Protein AF-A0AAW5PIH3-F1 (afdb_monomer_lite)

Secondary structure (DSSP, 8-state):
--------------------------S--HHHHHH-PPTT-SEEEEEHHHHHH-GGGGTT-EEEEEEEEEE-SSSEEEEES-HHHHH-TT----EEEE-TT-EESS----PPSEEEEEEEEEEEEEEEETTTEEEEEEEEEEEEEEEPPPP-

Radius of gyration: 24.39 Å; chains: 1; bounding box: 50×86×54 Å

Organism: NCBI:txid216778

Foldseek 3Di:
DDDDDDDDDPPPPPPPPPPPPPDPDPDDPPQCVPAVDDPAAPEHADELVNCQVCVVVQAQGWYKYKFKWFDDQDQKIKGFHDQVVVVPQVDLGIEIERNPQEAEDPPPPDDDGAIWTWIKTAGWHADQDVVRYRTYGDPIYIYPIDGDDDDD

Sequence (152 aa):
MKRTFSLAILSAVGLTCFISTSAAERQGGRCQAMSGAYKGVQYCQVPIHALLANPESYDGKAVATFGYLLHEGGRRDVIGPAADGLRRFDFIACVDVDRRGATYEDSAAGLSAGVYFVMIQGKYKEGAVNGACVGSFSDVYISRISKVLEND

Structure (mmCIF, N/CA/C/O backbone):
data_AF-A0AAW5PIH3-F1
#
_entry.id   AF-A0AAW5PIH3-F1
#
loop_
_atom_site.group_PDB
_atom_site.id
_atom_site.type_symbol
_atom_site.label_atom_id
_atom_site.label_alt_id
_atom_site.label_comp_id
_atom_site.label_asym_id
_atom_site.label_entity_id
_atom_site.label_seq_id
_atom_site.pdbx_PDB_ins_code
_atom_site.Cartn_x
_atom_site.Cartn_y
_atom_site.Cartn_z
_atom_site.occupancy
_atom_site.B_iso_or_equiv
_atom_site.auth_seq_id
_atom_site.auth_comp_id
_atom_site.auth_asym_id
_atom_site.auth_atom_id
_atom_site.pdbx_PDB_model_num
ATOM 1 N N . MET A 1 1 ? 25.674 71.721 -37.165 1.00 37.38 1 MET A N 1
ATOM 2 C CA . MET A 1 1 ? 24.542 70.884 -37.627 1.00 37.38 1 MET A CA 1
ATOM 3 C C . MET A 1 1 ? 24.631 69.522 -36.955 1.00 37.38 1 MET A C 1
ATOM 5 O O . MET A 1 1 ? 25.684 68.926 -37.065 1.00 37.38 1 MET A O 1
ATOM 9 N N . LYS A 1 2 ? 23.527 69.109 -36.302 1.00 36.59 2 LYS A N 1
ATOM 10 C CA . LYS A 1 2 ? 22.957 67.746 -36.133 1.00 36.59 2 LYS A CA 1
ATOM 11 C C . LYS A 1 2 ? 23.895 66.590 -35.715 1.00 36.59 2 LYS A C 1
ATOM 13 O O . LYS A 1 2 ? 24.910 66.375 -36.342 1.00 36.59 2 LYS A O 1
ATOM 18 N N . ARG A 1 3 ? 23.553 65.685 -34.797 1.00 38.19 3 ARG A N 1
ATOM 19 C CA . ARG A 1 3 ? 22.404 65.476 -33.898 1.00 38.19 3 ARG A CA 1
ATOM 20 C C . ARG A 1 3 ? 22.871 64.409 -32.895 1.00 38.19 3 ARG A C 1
ATOM 22 O O . ARG A 1 3 ? 23.365 63.364 -33.303 1.00 38.19 3 ARG A O 1
ATOM 29 N N . THR A 1 4 ? 22.708 64.694 -31.613 1.00 45.22 4 THR A N 1
ATOM 30 C CA . THR A 1 4 ? 22.898 63.784 -30.482 1.00 45.22 4 THR A CA 1
ATOM 31 C C . THR A 1 4 ? 21.865 62.658 -30.564 1.00 45.22 4 THR A C 1
ATOM 33 O O . THR A 1 4 ? 20.669 62.941 -30.637 1.00 45.22 4 THR A O 1
ATOM 36 N N . PHE A 1 5 ? 22.298 61.397 -30.565 1.00 41.75 5 PHE A N 1
ATOM 37 C CA . PHE A 1 5 ? 21.397 60.260 -30.375 1.00 41.75 5 PHE A CA 1
ATOM 38 C C . PHE A 1 5 ? 21.335 59.932 -28.884 1.00 41.75 5 PHE A C 1
ATOM 40 O O . PHE A 1 5 ? 22.203 59.255 -28.341 1.00 41.75 5 PHE A O 1
ATOM 47 N N . SER A 1 6 ? 20.306 60.459 -28.225 1.00 39.22 6 SER A N 1
ATOM 48 C CA . SER A 1 6 ? 19.892 60.025 -26.894 1.00 39.22 6 SER A CA 1
ATOM 49 C C . SER A 1 6 ? 19.205 58.667 -27.016 1.00 39.22 6 SER A C 1
ATOM 51 O O . SER A 1 6 ? 18.136 58.565 -27.618 1.00 39.22 6 SER A O 1
ATOM 53 N N . LEU A 1 7 ? 19.811 57.626 -26.447 1.00 42.03 7 LEU A N 1
ATOM 54 C CA . LEU A 1 7 ? 19.140 56.352 -26.215 1.00 42.03 7 LEU A CA 1
ATOM 55 C C . LEU A 1 7 ? 18.239 56.529 -24.984 1.00 42.03 7 LEU A C 1
ATOM 57 O O . LEU A 1 7 ? 18.718 56.615 -23.855 1.00 42.03 7 LEU A O 1
ATOM 61 N N . ALA A 1 8 ? 16.933 56.654 -25.210 1.00 43.03 8 ALA A N 1
ATOM 62 C CA . ALA A 1 8 ? 15.942 56.640 -24.146 1.00 43.03 8 ALA A CA 1
ATOM 63 C C . ALA A 1 8 ? 15.838 55.211 -23.592 1.00 43.03 8 ALA A C 1
ATOM 65 O O . ALA A 1 8 ? 15.311 54.315 -24.249 1.00 43.03 8 ALA A O 1
ATOM 66 N N . ILE A 1 9 ? 16.367 54.995 -22.388 1.00 48.78 9 ILE A N 1
ATOM 67 C CA . ILE A 1 9 ? 16.130 53.779 -21.613 1.00 48.78 9 ILE A CA 1
ATOM 68 C C . ILE A 1 9 ? 14.697 53.882 -21.084 1.00 48.78 9 ILE A C 1
ATOM 70 O O . ILE A 1 9 ? 14.427 54.668 -20.177 1.00 48.78 9 ILE A O 1
ATOM 74 N N . LEU A 1 10 ? 13.766 53.122 -21.669 1.00 39.91 10 LEU A N 1
ATOM 75 C CA . LEU A 1 10 ? 12.468 52.883 -21.045 1.00 39.91 10 LEU A CA 1
ATOM 76 C C . LEU A 1 10 ? 12.704 52.049 -19.783 1.00 39.91 10 LEU A C 1
ATOM 78 O O . LEU A 1 10 ? 13.006 50.858 -19.844 1.00 39.91 10 LEU A O 1
ATOM 82 N N . SER A 1 11 ? 12.559 52.693 -18.633 1.00 44.44 11 SER A N 1
ATOM 83 C CA . SER A 1 11 ? 12.403 52.061 -17.333 1.00 44.44 11 SER A CA 1
ATOM 84 C C . SER A 1 11 ? 11.089 51.277 -17.311 1.00 44.44 11 SER A C 1
ATOM 86 O O . SER A 1 11 ? 10.025 51.805 -16.992 1.00 44.44 11 SER A O 1
ATOM 88 N N . ALA A 1 12 ? 11.158 49.989 -17.646 1.00 46.22 12 ALA A N 1
ATOM 89 C CA . ALA A 1 12 ? 10.123 49.048 -17.253 1.00 46.22 12 ALA A CA 1
ATOM 90 C C . ALA A 1 12 ? 10.198 48.906 -15.729 1.00 46.22 12 ALA A C 1
ATOM 92 O O . ALA A 1 12 ? 11.142 48.332 -15.184 1.00 46.22 12 ALA A O 1
ATOM 93 N N . VAL A 1 13 ? 9.215 49.492 -15.047 1.00 48.53 13 VAL A N 1
ATOM 94 C CA . VAL A 1 13 ? 8.929 49.259 -13.635 1.00 48.53 13 VAL A CA 1
ATOM 95 C C . VAL A 1 13 ? 8.634 47.770 -13.497 1.00 48.53 13 VAL A C 1
ATOM 97 O O . VAL A 1 13 ? 7.525 47.307 -13.754 1.00 48.53 13 VAL A O 1
ATOM 100 N N . GLY A 1 14 ? 9.670 47.004 -13.163 1.00 37.88 14 GLY A N 1
ATOM 101 C CA . GLY A 1 14 ? 9.538 45.633 -12.714 1.00 37.88 14 GLY A CA 1
ATOM 102 C C . GLY A 1 14 ? 8.776 45.669 -11.404 1.00 37.88 14 GLY A C 1
ATOM 103 O O . GLY A 1 14 ? 9.365 45.877 -10.347 1.00 37.88 14 GLY A O 1
ATOM 104 N N . LEU A 1 15 ? 7.457 45.518 -11.499 1.00 38.41 15 LEU A N 1
ATOM 105 C CA . LEU A 1 15 ? 6.592 45.171 -10.389 1.00 38.41 15 LEU A CA 1
ATOM 106 C C . LEU A 1 15 ? 7.073 43.799 -9.904 1.00 38.41 15 LEU A C 1
ATOM 108 O O . LEU A 1 15 ? 6.630 42.751 -10.372 1.00 38.41 15 LEU A O 1
ATOM 112 N N . THR A 1 16 ? 8.063 43.797 -9.020 1.00 43.91 16 THR A N 1
ATOM 113 C CA . THR A 1 16 ? 8.381 42.638 -8.209 1.00 43.91 16 THR A CA 1
ATOM 114 C C . THR A 1 16 ? 7.155 42.407 -7.343 1.00 43.91 16 THR A C 1
ATOM 116 O O . THR A 1 16 ? 6.979 43.011 -6.287 1.00 43.91 16 THR A O 1
ATOM 119 N N . CYS A 1 17 ? 6.265 41.529 -7.807 1.00 34.25 17 CYS A N 1
ATOM 120 C CA . CYS A 1 17 ? 5.408 40.776 -6.910 1.00 34.25 17 CYS A CA 1
ATOM 121 C C . CYS A 1 17 ? 6.344 39.977 -6.000 1.00 34.25 17 CYS A C 1
ATOM 123 O O . CYS A 1 17 ? 6.652 38.813 -6.250 1.00 34.25 17 CYS A O 1
ATOM 125 N N . PHE A 1 18 ? 6.826 40.630 -4.945 1.00 37.47 18 PH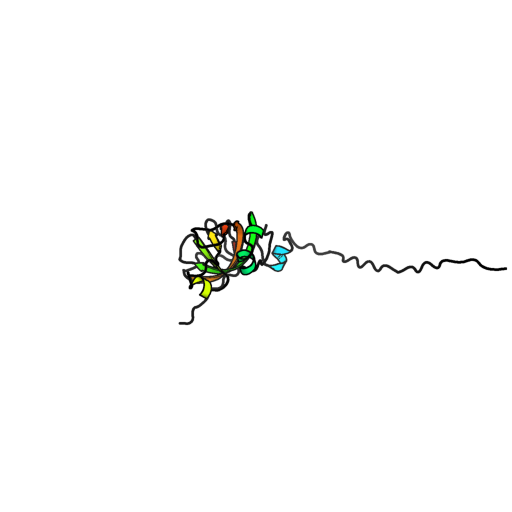E A N 1
ATOM 126 C CA . PHE A 1 18 ? 7.201 39.961 -3.722 1.00 37.47 18 PHE A CA 1
ATOM 127 C C . PHE A 1 18 ? 5.924 39.288 -3.233 1.00 37.47 18 PHE A C 1
ATOM 129 O O . PHE A 1 18 ? 5.094 39.892 -2.556 1.00 37.47 18 PHE A O 1
ATOM 136 N N . ILE A 1 19 ? 5.731 38.036 -3.645 1.00 43.12 19 ILE A N 1
ATOM 137 C CA . ILE A 1 19 ? 4.857 37.131 -2.919 1.00 43.12 19 ILE A CA 1
ATOM 138 C C . ILE A 1 19 ? 5.575 36.931 -1.592 1.00 43.12 19 ILE A C 1
ATOM 140 O O . ILE A 1 19 ? 6.462 36.091 -1.458 1.00 43.12 19 ILE A O 1
ATOM 144 N N . SER A 1 20 ? 5.248 37.796 -0.637 1.00 35.25 20 SER A N 1
ATOM 145 C CA . SER A 1 20 ? 5.570 37.615 0.763 1.00 35.25 20 SER A CA 1
ATOM 146 C C . SER A 1 20 ? 4.997 36.265 1.169 1.00 35.25 20 SER A C 1
ATOM 148 O O . SER A 1 20 ? 3.799 36.132 1.406 1.00 35.25 20 SER A O 1
ATOM 150 N N . THR A 1 21 ? 5.843 35.240 1.226 1.00 41.03 21 THR A N 1
ATOM 151 C CA . THR A 1 21 ? 5.521 33.964 1.863 1.00 41.03 21 THR A CA 1
ATOM 152 C C . THR A 1 21 ? 5.525 34.174 3.372 1.00 41.03 21 THR A C 1
ATOM 154 O O . THR A 1 21 ? 6.383 33.672 4.094 1.00 41.03 21 THR A O 1
ATOM 157 N N . SER A 1 22 ? 4.579 34.969 3.863 1.00 46.47 22 SER A N 1
ATOM 158 C CA . SER A 1 22 ? 4.196 34.983 5.265 1.00 46.47 22 SER A CA 1
ATOM 159 C C . SER A 1 22 ? 3.124 33.917 5.457 1.00 46.47 22 SER A C 1
ATOM 161 O O . SER A 1 22 ? 1.935 34.209 5.528 1.00 46.47 22 SER A O 1
ATOM 163 N N . ALA A 1 23 ? 3.563 32.667 5.513 1.00 38.94 23 ALA A N 1
ATOM 164 C CA . ALA A 1 23 ? 2.794 31.594 6.112 1.00 38.94 23 ALA A CA 1
ATOM 165 C C . ALA A 1 23 ? 3.778 30.753 6.916 1.00 38.94 23 ALA A C 1
ATOM 167 O O . ALA A 1 23 ? 4.463 29.870 6.405 1.00 38.94 23 ALA A O 1
ATOM 168 N N . ALA A 1 24 ? 3.883 31.092 8.196 1.00 41.94 24 ALA A N 1
ATOM 169 C CA . ALA A 1 24 ? 4.370 30.178 9.208 1.00 41.94 24 ALA A CA 1
ATOM 170 C C . ALA A 1 24 ? 3.376 29.005 9.298 1.00 41.94 24 ALA A C 1
ATOM 172 O O . ALA A 1 24 ? 2.528 28.965 10.185 1.00 41.94 24 ALA A O 1
ATOM 173 N N . GLU A 1 25 ? 3.438 28.074 8.346 1.00 38.41 25 GLU A N 1
ATOM 174 C CA . GLU A 1 25 ? 2.699 26.817 8.402 1.00 38.41 25 GLU A CA 1
ATOM 175 C C . GLU A 1 25 ? 3.595 25.719 8.973 1.00 38.41 25 GLU A C 1
ATOM 177 O O . GLU A 1 25 ? 4.739 25.491 8.580 1.00 38.41 25 GLU A O 1
ATOM 182 N N . ARG A 1 26 ? 3.055 25.085 10.005 1.00 37.75 26 ARG A N 1
ATOM 183 C CA . ARG A 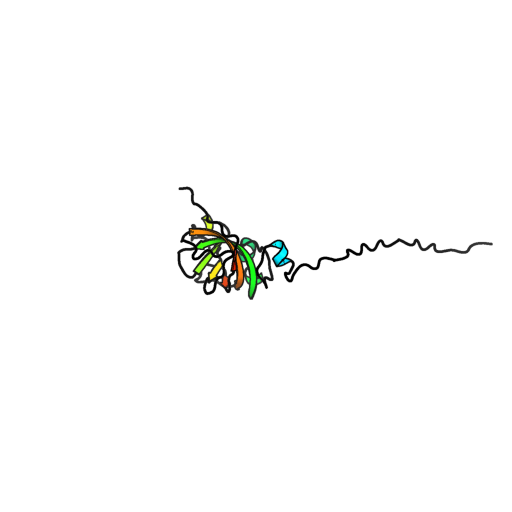1 26 ? 3.683 24.092 10.867 1.00 37.75 26 ARG A CA 1
ATOM 184 C C . ARG A 1 26 ? 4.280 22.935 10.057 1.00 37.75 26 ARG A C 1
ATOM 186 O O . ARG A 1 26 ? 3.544 22.245 9.373 1.00 37.75 26 ARG A O 1
ATOM 193 N N . GLN A 1 27 ? 5.586 22.695 10.219 1.00 42.59 27 GLN A N 1
ATOM 194 C CA . GLN A 1 27 ? 6.329 21.430 10.031 1.00 42.59 27 GLN A CA 1
ATOM 195 C C . GLN A 1 27 ? 5.619 20.278 9.274 1.00 42.59 27 GLN A C 1
ATOM 197 O O . GLN A 1 27 ? 5.454 19.180 9.814 1.00 42.59 27 GLN A O 1
ATOM 202 N N . GLY A 1 28 ? 5.260 20.493 8.012 1.00 48.47 28 GLY A N 1
ATOM 203 C CA . GLY A 1 28 ? 4.719 19.456 7.145 1.00 48.47 28 GLY A CA 1
ATOM 204 C C . GLY A 1 28 ? 4.927 19.838 5.692 1.00 48.47 28 GLY A C 1
ATOM 205 O O . GLY A 1 28 ? 4.445 20.874 5.253 1.00 48.47 28 GLY A O 1
ATOM 206 N N . GLY A 1 29 ? 5.704 19.047 4.948 1.00 60.50 29 GLY A N 1
ATOM 207 C CA . GLY A 1 29 ? 5.987 19.339 3.542 1.00 60.50 29 GLY A CA 1
ATOM 208 C C . GLY A 1 29 ? 4.712 19.403 2.689 1.00 60.50 29 GLY A C 1
ATOM 209 O O . GLY A 1 29 ? 3.652 18.931 3.091 1.00 60.50 29 GLY A O 1
ATOM 210 N N . ARG A 1 30 ? 4.826 19.919 1.459 1.00 57.84 30 ARG A N 1
ATOM 211 C CA . ARG A 1 30 ? 3.731 20.044 0.466 1.00 57.84 30 ARG A CA 1
ATOM 212 C C . ARG A 1 30 ? 2.899 18.757 0.292 1.00 57.84 30 ARG A C 1
ATOM 214 O O . ARG A 1 30 ? 1.701 18.801 0.050 1.00 57.84 30 ARG A O 1
ATOM 221 N N . CYS A 1 31 ? 3.540 17.613 0.496 1.00 59.66 31 CYS A N 1
ATOM 222 C CA . CYS A 1 31 ? 2.951 16.282 0.550 1.00 59.66 31 CYS A CA 1
ATOM 223 C C . CYS A 1 31 ? 1.899 16.094 1.664 1.00 59.66 31 CYS A C 1
ATOM 225 O O . CYS A 1 31 ? 0.794 15.606 1.412 1.00 59.66 31 CYS A O 1
ATOM 227 N N . GLN A 1 32 ? 2.218 16.536 2.881 1.00 61.38 32 GLN A N 1
ATOM 228 C CA . GLN A 1 32 ? 1.323 16.503 4.037 1.00 61.38 32 GLN A CA 1
ATOM 229 C C . GLN A 1 32 ? 0.130 17.447 3.830 1.00 61.38 32 GLN A C 1
ATOM 231 O O . GLN A 1 32 ? -1.000 17.068 4.125 1.00 61.38 32 GLN A O 1
ATOM 236 N N . ALA A 1 33 ? 0.370 18.619 3.230 1.00 59.50 33 ALA A N 1
ATOM 237 C CA . ALA A 1 33 ? -0.673 19.597 2.921 1.00 59.50 33 ALA A CA 1
ATOM 238 C C . ALA A 1 33 ? -1.700 19.097 1.884 1.00 59.50 33 ALA A C 1
ATOM 240 O O . ALA A 1 33 ? -2.889 19.351 2.038 1.00 59.50 33 ALA A O 1
ATOM 241 N N . MET A 1 34 ? -1.277 18.364 0.844 1.00 57.94 34 MET A N 1
ATOM 242 C CA . MET A 1 34 ? -2.193 17.904 -0.217 1.00 57.94 34 MET A CA 1
ATOM 243 C C . MET A 1 34 ? -2.958 16.619 0.118 1.00 57.94 34 MET A C 1
ATOM 245 O O . MET A 1 34 ? -4.024 16.378 -0.442 1.00 57.94 34 MET A O 1
ATOM 249 N N . SER A 1 35 ? -2.402 15.755 0.970 1.00 57.56 35 SER A N 1
ATOM 250 C CA . SER A 1 35 ? -2.894 14.376 1.098 1.00 57.56 35 SER A CA 1
ATOM 251 C C . SER A 1 35 ? -3.196 13.926 2.521 1.00 57.56 35 SER A C 1
ATOM 253 O O . SER A 1 35 ? -3.778 12.861 2.700 1.00 57.56 35 SER A O 1
ATOM 255 N N . GLY A 1 36 ? -2.831 14.714 3.537 1.00 57.59 36 GLY A N 1
ATOM 256 C CA . GLY A 1 36 ? -2.818 14.227 4.916 1.00 57.59 36 GLY A CA 1
ATOM 257 C C . GLY A 1 36 ? -1.721 13.183 5.153 1.00 57.59 36 GLY A C 1
ATOM 258 O O . GLY A 1 36 ? -1.834 12.376 6.073 1.00 57.59 36 GLY A O 1
ATOM 259 N N . ALA A 1 37 ? -0.679 13.162 4.310 1.00 59.72 37 ALA A N 1
ATOM 260 C CA . ALA A 1 37 ? 0.403 12.200 4.431 1.00 59.72 37 ALA A CA 1
ATOM 261 C C . ALA A 1 37 ? 1.139 12.313 5.776 1.00 59.72 37 ALA A C 1
ATOM 263 O O . ALA A 1 37 ? 1.464 13.413 6.230 1.00 59.72 37 ALA A O 1
ATOM 264 N N . TYR A 1 38 ? 1.426 11.165 6.392 1.00 60.75 38 TYR A N 1
ATOM 265 C CA . TYR A 1 38 ? 2.233 11.054 7.600 1.00 60.75 38 TYR A CA 1
ATOM 266 C C . TYR A 1 38 ? 3.687 11.466 7.311 1.00 60.75 38 TYR A C 1
ATOM 268 O O . TYR A 1 38 ? 4.152 11.458 6.167 1.00 60.75 38 TYR A O 1
ATOM 276 N N . LYS A 1 39 ? 4.414 11.889 8.352 1.00 59.84 39 LYS A N 1
ATOM 277 C CA . LYS A 1 39 ? 5.752 12.486 8.212 1.00 59.84 39 LYS A CA 1
ATOM 278 C C . LYS A 1 39 ? 6.698 11.563 7.428 1.00 59.84 39 LYS A C 1
ATOM 280 O O . LYS A 1 39 ? 6.875 10.408 7.792 1.00 59.84 39 LYS A O 1
ATOM 285 N N . GLY A 1 40 ? 7.358 12.109 6.401 1.00 66.38 40 GLY A N 1
ATOM 286 C CA . GLY A 1 40 ? 8.436 11.432 5.664 1.00 66.38 40 GLY A CA 1
ATOM 287 C C . GLY A 1 40 ? 8.068 10.839 4.298 1.00 66.38 40 GLY A C 1
ATOM 288 O O . GLY A 1 40 ? 8.949 10.282 3.648 1.00 66.38 40 GLY A O 1
ATOM 289 N N . VAL A 1 41 ? 6.820 10.975 3.828 1.00 72.44 41 VAL A N 1
ATOM 290 C CA . VAL A 1 41 ? 6.426 10.543 2.471 1.00 72.44 41 VAL A CA 1
ATOM 291 C C . VAL A 1 41 ? 7.115 11.387 1.393 1.00 72.44 41 VAL A C 1
ATOM 293 O O . VAL A 1 41 ? 7.094 12.618 1.439 1.00 72.44 41 VAL A O 1
ATOM 296 N N . GLN A 1 42 ? 7.704 10.707 0.405 1.00 74.56 42 GLN A N 1
ATOM 297 C CA . GLN A 1 42 ? 8.417 11.309 -0.726 1.00 74.56 42 GLN A CA 1
ATOM 298 C C . GLN A 1 42 ? 7.511 11.484 -1.952 1.00 74.56 42 GLN A C 1
ATOM 300 O O . GLN A 1 42 ? 7.634 12.480 -2.662 1.00 74.56 42 GLN A O 1
ATOM 305 N N . TYR A 1 43 ? 6.591 10.540 -2.186 1.00 74.94 43 TYR A N 1
ATOM 306 C CA . TYR A 1 43 ? 5.633 10.584 -3.294 1.00 74.94 43 TYR A CA 1
ATOM 307 C C . TYR A 1 43 ? 4.209 10.497 -2.762 1.00 74.94 43 TYR A C 1
ATOM 309 O O . TYR A 1 43 ? 3.813 9.482 -2.190 1.00 74.94 43 TYR A O 1
ATOM 317 N N . CYS A 1 44 ? 3.438 11.562 -2.962 1.00 77.50 44 CYS A N 1
ATOM 318 C CA . CYS A 1 44 ? 2.081 11.661 -2.444 1.00 77.50 44 CYS A CA 1
ATOM 319 C C . CYS A 1 44 ? 1.032 11.357 -3.502 1.00 77.50 44 CYS A C 1
ATOM 321 O O . CYS A 1 44 ? 1.142 11.833 -4.628 1.00 77.50 44 CYS A O 1
ATOM 323 N N . GLN A 1 45 ? -0.001 10.614 -3.095 1.00 77.69 45 GLN A N 1
ATOM 324 C CA . GLN A 1 45 ? -1.161 10.267 -3.921 1.00 77.69 45 GLN A CA 1
ATOM 325 C C . GLN A 1 45 ? -0.779 9.601 -5.248 1.00 77.69 45 GLN A C 1
ATOM 327 O O . GLN A 1 45 ? -1.397 9.862 -6.277 1.00 77.69 45 GLN A O 1
ATOM 332 N N . VAL A 1 46 ? 0.237 8.734 -5.231 1.00 86.19 46 VAL A N 1
ATOM 333 C CA . VAL A 1 46 ? 0.599 7.929 -6.400 1.00 86.19 46 VAL A CA 1
ATOM 334 C C . VAL A 1 46 ? -0.593 7.032 -6.732 1.00 86.19 46 VAL A C 1
ATOM 336 O O . VAL A 1 46 ? -0.978 6.220 -5.885 1.00 86.19 46 VAL A O 1
ATOM 339 N N . PRO A 1 47 ? -1.205 7.149 -7.923 1.00 87.19 47 PRO A N 1
ATOM 340 C CA . PRO A 1 47 ? -2.272 6.243 -8.321 1.00 87.19 47 PRO A CA 1
ATOM 341 C C . PRO A 1 47 ? -1.742 4.814 -8.308 1.00 87.19 47 PRO A C 1
ATOM 343 O O . PRO A 1 47 ? -0.667 4.563 -8.854 1.00 87.19 47 PRO A O 1
ATOM 346 N N . ILE A 1 48 ? -2.486 3.869 -7.735 1.00 89.94 48 ILE A N 1
ATOM 347 C CA . ILE A 1 48 ? -2.008 2.485 -7.644 1.00 89.94 48 ILE A CA 1
ATOM 348 C C . ILE A 1 48 ? -1.676 1.891 -9.020 1.00 89.94 48 ILE A C 1
ATOM 350 O O . ILE A 1 48 ? -0.683 1.195 -9.152 1.00 89.94 48 ILE A O 1
ATOM 354 N N . HIS A 1 49 ? -2.390 2.284 -10.081 1.00 88.31 49 HIS A N 1
ATOM 355 C CA . HIS A 1 49 ? -2.048 1.927 -11.463 1.00 88.31 49 HIS A CA 1
ATOM 356 C C . HIS A 1 49 ? -0.632 2.352 -11.882 1.00 88.31 49 HIS A C 1
ATOM 358 O O . HIS A 1 49 ? 0.042 1.602 -12.577 1.00 88.31 49 HIS A O 1
ATOM 364 N N . ALA A 1 50 ? -0.165 3.534 -11.468 1.00 88.44 50 ALA A N 1
ATOM 365 C CA . ALA A 1 50 ? 1.183 3.998 -11.798 1.00 88.44 50 ALA A CA 1
ATOM 366 C C . ALA A 1 50 ? 2.250 3.188 -11.054 1.00 88.44 50 ALA A C 1
ATOM 368 O O . ALA A 1 50 ? 3.282 2.860 -11.634 1.00 88.44 50 ALA A O 1
ATOM 369 N N . LEU A 1 51 ? 1.967 2.835 -9.798 1.00 88.62 51 LEU A N 1
ATOM 370 C CA . LEU A 1 51 ? 2.837 2.002 -8.976 1.00 88.62 51 LEU A CA 1
ATOM 371 C C . LEU A 1 51 ? 2.888 0.551 -9.478 1.00 88.62 51 LEU A C 1
ATOM 373 O O . LEU A 1 51 ? 3.951 -0.056 -9.461 1.00 88.62 51 LEU A O 1
ATOM 377 N N . LEU A 1 52 ? 1.776 0.029 -10.001 1.00 89.19 52 LEU A N 1
ATOM 378 C CA . LEU A 1 52 ? 1.723 -1.283 -10.652 1.00 89.19 52 LEU A CA 1
ATOM 379 C C . LEU A 1 52 ? 2.428 -1.305 -12.014 1.00 89.19 52 LEU A C 1
ATOM 381 O O . LEU A 1 52 ? 3.019 -2.316 -12.375 1.00 89.19 52 LEU A O 1
ATOM 385 N N . ALA A 1 53 ? 2.349 -0.211 -12.775 1.00 89.38 53 ALA A N 1
ATOM 386 C CA . ALA A 1 53 ? 2.927 -0.126 -14.115 1.00 89.38 53 ALA A CA 1
ATOM 387 C C . ALA A 1 53 ? 4.439 0.147 -14.117 1.00 89.38 53 ALA A C 1
ATOM 389 O O . ALA A 1 53 ? 5.110 -0.260 -15.057 1.00 89.38 53 ALA A O 1
ATOM 390 N N . ASN A 1 54 ? 4.957 0.848 -13.102 1.00 90.31 54 ASN A N 1
ATOM 391 C CA . ASN A 1 54 ? 6.372 1.232 -13.009 1.00 90.31 54 ASN A CA 1
ATOM 392 C C . ASN A 1 54 ? 6.909 0.994 -11.582 1.00 90.31 54 ASN A C 1
ATOM 394 O O . ASN A 1 54 ? 7.295 1.956 -10.905 1.00 90.31 54 ASN A O 1
ATOM 398 N N . PRO A 1 55 ? 6.860 -0.247 -11.061 1.00 90.00 55 PRO A N 1
ATOM 399 C CA . PRO A 1 55 ? 7.220 -0.549 -9.674 1.00 90.00 55 PRO A CA 1
ATOM 400 C C . PRO A 1 55 ? 8.653 -0.114 -9.321 1.00 90.00 55 PRO A C 1
ATOM 402 O O . PRO A 1 55 ? 8.875 0.464 -8.254 1.00 90.00 55 PRO A O 1
ATOM 405 N N . GLU A 1 56 ? 9.603 -0.277 -10.235 1.00 93.06 56 GLU A N 1
ATOM 406 C CA . GLU A 1 56 ? 11.018 0.077 -10.064 1.00 93.06 56 GLU A CA 1
ATOM 407 C C . GLU A 1 56 ? 11.242 1.568 -9.802 1.00 93.06 56 GLU A C 1
ATOM 409 O O . GLU A 1 56 ? 12.153 1.974 -9.076 1.00 93.06 56 GLU A O 1
ATOM 414 N N . SER A 1 57 ? 10.350 2.413 -10.321 1.00 91.31 57 SER A N 1
ATOM 415 C CA . SER A 1 57 ? 10.406 3.861 -10.114 1.00 91.31 57 SER A CA 1
ATOM 416 C C . SER A 1 57 ? 10.130 4.268 -8.664 1.00 91.31 57 SER A C 1
ATOM 418 O O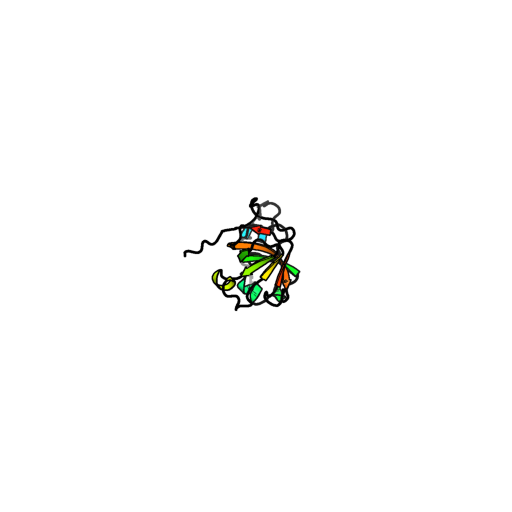 . SER A 1 57 ? 10.393 5.418 -8.289 1.00 91.31 57 SER A O 1
ATOM 420 N N . TYR A 1 58 ? 9.620 3.355 -7.838 1.00 92.19 58 TYR A N 1
ATOM 421 C CA . TYR A 1 58 ? 9.233 3.598 -6.451 1.00 92.19 58 TYR A CA 1
ATOM 422 C C . TYR A 1 58 ? 10.034 2.771 -5.440 1.00 92.19 58 TYR A C 1
ATOM 424 O O . TYR A 1 58 ? 9.827 2.947 -4.238 1.00 92.19 58 TYR A O 1
ATOM 432 N N . ASP A 1 59 ? 10.948 1.908 -5.893 1.00 94.38 59 ASP A N 1
ATOM 433 C CA . ASP A 1 59 ? 11.705 1.020 -5.008 1.00 94.38 59 ASP A CA 1
ATOM 434 C C . ASP A 1 59 ? 12.518 1.785 -3.950 1.00 94.38 59 ASP A C 1
ATOM 436 O O . ASP A 1 59 ? 13.192 2.782 -4.229 1.00 94.38 59 ASP A O 1
ATOM 440 N N . GLY A 1 60 ? 12.401 1.336 -2.699 1.00 91.31 60 GLY A N 1
ATOM 441 C CA . GLY A 1 60 ? 13.042 1.933 -1.528 1.00 91.31 60 GLY A CA 1
ATOM 442 C C . GLY A 1 60 ? 12.447 3.269 -1.069 1.00 91.31 60 GLY A C 1
ATOM 443 O O . GLY A 1 60 ? 12.968 3.870 -0.124 1.00 91.31 60 GLY A O 1
ATOM 444 N N . LYS A 1 61 ? 11.374 3.758 -1.704 1.00 90.88 61 LYS A N 1
ATOM 445 C CA . LYS A 1 61 ? 10.813 5.094 -1.443 1.00 90.88 61 LYS A CA 1
ATOM 446 C C . LYS A 1 61 ? 9.620 5.040 -0.500 1.00 90.88 61 LYS A C 1
ATOM 448 O O . LYS A 1 61 ? 8.875 4.065 -0.460 1.00 90.88 61 LYS A O 1
ATOM 453 N N . ALA A 1 62 ? 9.402 6.125 0.241 1.00 90.12 62 ALA A N 1
ATOM 454 C CA . ALA A 1 62 ? 8.181 6.298 1.025 1.00 90.12 62 ALA A CA 1
ATOM 455 C C . ALA A 1 62 ? 7.060 6.832 0.120 1.00 90.12 62 ALA A C 1
ATOM 457 O O . ALA A 1 62 ? 7.114 7.983 -0.330 1.00 90.12 62 ALA A O 1
ATOM 458 N N . VAL A 1 63 ? 6.056 6.001 -0.152 1.00 91.06 63 VAL A N 1
ATOM 459 C CA . VAL A 1 63 ? 4.972 6.286 -1.102 1.00 91.06 63 VAL A CA 1
ATOM 460 C C . VAL A 1 63 ? 3.629 6.277 -0.387 1.00 91.06 63 VAL A C 1
ATOM 462 O O . VAL A 1 63 ? 3.384 5.417 0.453 1.00 91.06 63 VAL A O 1
ATOM 465 N N . ALA A 1 64 ? 2.759 7.219 -0.749 1.00 91.25 64 ALA A N 1
ATOM 466 C CA . ALA A 1 64 ? 1.345 7.212 -0.402 1.00 91.25 64 ALA A CA 1
ATOM 467 C C . ALA A 1 64 ? 0.500 6.896 -1.643 1.00 91.25 64 ALA A C 1
ATOM 469 O O . ALA A 1 64 ? 0.593 7.609 -2.644 1.00 91.25 64 ALA A O 1
ATOM 470 N N . THR A 1 65 ? -0.342 5.867 -1.571 1.00 91.56 65 THR A N 1
ATOM 471 C CA . THR A 1 65 ? -1.212 5.416 -2.665 1.00 91.56 65 THR A CA 1
ATOM 472 C C . THR A 1 65 ? -2.640 5.174 -2.185 1.00 91.56 65 THR A C 1
ATOM 474 O O . THR A 1 65 ? -2.862 4.870 -1.015 1.00 91.56 65 THR A O 1
ATOM 477 N N . PHE A 1 66 ? -3.605 5.315 -3.091 1.00 90.38 66 PHE A N 1
ATOM 478 C CA . PHE A 1 66 ? -4.998 4.939 -2.859 1.00 90.38 66 PHE A CA 1
ATOM 479 C C . PHE A 1 66 ? -5.339 3.677 -3.639 1.00 90.38 66 PHE A C 1
ATOM 481 O O . PHE A 1 66 ? -4.942 3.541 -4.799 1.00 90.38 66 PHE A O 1
ATOM 488 N N . GLY A 1 67 ? -6.137 2.807 -3.033 1.00 91.00 67 GLY A N 1
ATOM 489 C CA . GLY A 1 67 ? -6.612 1.592 -3.679 1.00 91.00 67 GLY A CA 1
ATOM 490 C C . GLY A 1 67 ? -7.605 0.828 -2.816 1.00 91.00 67 GLY A C 1
ATOM 491 O O . GLY A 1 67 ? -7.989 1.267 -1.730 1.00 91.00 67 GLY A O 1
ATOM 492 N N . TYR A 1 68 ? -8.009 -0.327 -3.326 1.00 91.50 68 TYR A N 1
ATOM 493 C CA . TYR A 1 68 ? -8.846 -1.278 -2.612 1.00 91.50 68 TYR A CA 1
ATOM 494 C C . TYR A 1 68 ? -7.949 -2.269 -1.885 1.00 91.50 68 TYR A C 1
ATOM 496 O O . TYR A 1 68 ? -7.123 -2.920 -2.512 1.00 91.50 68 TYR A O 1
ATOM 504 N N . LEU A 1 69 ? -8.087 -2.346 -0.570 1.00 90.88 69 LEU A N 1
ATOM 505 C CA . LEU A 1 69 ? -7.402 -3.262 0.325 1.00 90.88 69 LEU A CA 1
ATOM 506 C C . LEU A 1 69 ? -8.314 -4.454 0.613 1.00 90.88 69 LEU A C 1
ATOM 508 O O . LEU A 1 69 ? -9.418 -4.265 1.125 1.00 90.88 69 LEU A O 1
ATOM 512 N N . LEU A 1 70 ? -7.850 -5.665 0.330 1.00 90.06 70 LEU A N 1
ATOM 513 C CA . LEU A 1 70 ? -8.471 -6.897 0.805 1.00 90.06 70 LEU A CA 1
ATOM 514 C C . LEU A 1 70 ? -7.814 -7.302 2.124 1.00 90.06 70 LEU A C 1
ATOM 516 O O . LEU A 1 70 ? -6.608 -7.552 2.170 1.00 90.06 70 LEU A O 1
ATOM 520 N N . HIS A 1 71 ? -8.623 -7.383 3.177 1.00 88.75 71 HIS A N 1
ATOM 521 C CA . HIS A 1 71 ? -8.213 -7.882 4.480 1.00 88.75 71 HIS A CA 1
ATOM 522 C C . HIS A 1 71 ? -8.934 -9.193 4.804 1.00 88.75 71 HIS A C 1
ATOM 524 O O . HIS A 1 71 ? -10.160 -9.243 4.795 1.00 88.75 71 HIS A O 1
ATOM 530 N N . GLU A 1 72 ? -8.190 -10.238 5.167 1.00 86.12 72 GLU A N 1
ATOM 531 C CA . GLU A 1 72 ? -8.750 -11.560 5.511 1.00 86.12 72 GLU A CA 1
ATOM 532 C C . GLU A 1 72 ? -8.554 -11.936 6.993 1.00 86.12 72 GLU A C 1
ATOM 534 O O . GLU A 1 72 ? -8.684 -13.093 7.380 1.00 86.12 72 GLU A O 1
ATOM 539 N N . GLY A 1 73 ? -8.216 -10.973 7.857 1.00 80.88 73 GLY A N 1
ATOM 540 C CA . GLY A 1 73 ? -7.919 -11.228 9.277 1.00 80.88 73 GLY A CA 1
ATOM 541 C C . GLY A 1 73 ? -6.463 -11.629 9.564 1.00 80.88 73 GLY A C 1
ATOM 542 O O . GLY A 1 73 ? -6.104 -11.876 10.715 1.00 80.88 73 GLY A O 1
ATOM 543 N N . GLY A 1 74 ? -5.611 -11.678 8.535 1.00 82.50 74 GLY A N 1
ATOM 544 C CA . GLY A 1 74 ? -4.187 -12.002 8.638 1.00 82.50 74 GLY A CA 1
ATOM 545 C C . GLY A 1 74 ? -3.272 -10.812 8.963 1.00 82.50 74 GLY A C 1
ATOM 546 O O . GLY A 1 74 ? -3.703 -9.685 9.197 1.00 82.50 74 GLY A O 1
ATOM 547 N N . ARG A 1 75 ? -1.955 -11.075 8.964 1.00 84.69 75 ARG A N 1
ATOM 548 C CA . ARG A 1 75 ? -0.888 -10.054 9.108 1.00 84.69 75 ARG A CA 1
ATOM 549 C C . ARG A 1 75 ? -0.468 -9.410 7.781 1.00 84.69 75 ARG A C 1
ATOM 551 O O . ARG A 1 75 ? 0.392 -8.532 7.781 1.00 84.69 75 ARG A O 1
ATOM 558 N N . ARG A 1 76 ? -1.005 -9.908 6.673 1.00 87.31 76 ARG A N 1
ATOM 559 C CA . ARG A 1 76 ? -0.707 -9.498 5.304 1.00 87.31 76 ARG A CA 1
ATOM 560 C C . ARG A 1 76 ? -2.036 -9.199 4.643 1.00 87.31 76 ARG A C 1
ATOM 562 O O . ARG A 1 76 ? -2.946 -10.018 4.753 1.00 87.31 76 ARG A O 1
ATOM 569 N N . ASP A 1 77 ? -2.099 -8.059 3.984 1.00 90.12 77 ASP A N 1
ATOM 570 C CA . ASP A 1 77 ? -3.218 -7.675 3.137 1.00 90.12 77 ASP A CA 1
ATOM 571 C C . ASP A 1 77 ? -2.698 -7.456 1.715 1.00 90.12 77 ASP A C 1
ATOM 573 O O . ASP A 1 77 ? -1.487 -7.384 1.490 1.00 90.12 77 ASP A O 1
ATOM 577 N N . VAL A 1 78 ? -3.604 -7.313 0.754 1.00 90.62 78 VAL A N 1
ATOM 578 C CA . VAL A 1 78 ? -3.247 -6.919 -0.613 1.00 90.62 78 VAL A CA 1
ATOM 579 C C . VAL A 1 78 ? -4.015 -5.674 -1.007 1.00 90.62 78 VAL A C 1
ATOM 581 O O . VAL A 1 78 ? -5.205 -5.558 -0.717 1.00 90.62 78 VAL A O 1
ATOM 584 N N . ILE A 1 79 ? -3.337 -4.738 -1.667 1.00 91.75 79 ILE A N 1
ATOM 585 C CA . ILE A 1 79 ? -3.958 -3.539 -2.227 1.00 91.75 79 ILE A CA 1
ATOM 586 C C . ILE A 1 79 ? -3.897 -3.570 -3.755 1.00 91.75 79 ILE A C 1
ATOM 588 O O . ILE A 1 79 ? -2.874 -3.930 -4.339 1.00 91.75 79 ILE A O 1
ATOM 592 N N . GLY A 1 80 ? -4.999 -3.197 -4.403 1.00 90.75 80 GLY A N 1
ATOM 593 C CA . GLY A 1 80 ? -5.150 -3.207 -5.856 1.00 90.75 80 GLY A CA 1
ATOM 594 C C . GLY A 1 80 ? -6.024 -2.063 -6.389 1.00 90.75 80 GLY A C 1
ATOM 595 O O . GLY A 1 80 ? -6.572 -1.269 -5.617 1.00 90.75 80 GLY A O 1
ATOM 596 N N . PRO A 1 81 ? -6.150 -1.946 -7.722 1.00 87.31 81 PRO A N 1
ATOM 597 C CA . PRO A 1 81 ? -6.822 -0.827 -8.384 1.00 87.31 81 PRO A CA 1
ATOM 598 C C . PRO A 1 81 ? -8.349 -0.873 -8.319 1.00 87.31 81 PRO A C 1
ATOM 600 O O . PRO A 1 81 ? -8.985 0.175 -8.413 1.00 87.31 81 PRO A O 1
ATOM 603 N N . ALA A 1 82 ? -8.933 -2.060 -8.158 1.00 79.88 82 ALA A N 1
ATOM 604 C CA . ALA A 1 82 ? -10.374 -2.287 -8.174 1.00 79.88 82 ALA A CA 1
ATOM 605 C C . ALA A 1 82 ? -10.753 -3.412 -7.197 1.00 79.88 82 ALA A C 1
ATOM 607 O O . ALA A 1 82 ? -9.997 -4.374 -7.051 1.00 79.88 82 ALA A O 1
ATOM 608 N N . ALA A 1 83 ? -11.920 -3.311 -6.554 1.00 69.62 83 ALA A N 1
ATOM 609 C CA . ALA A 1 83 ? -12.419 -4.326 -5.618 1.00 69.62 83 ALA A CA 1
ATOM 610 C C . ALA A 1 83 ? -12.669 -5.676 -6.316 1.00 69.62 83 ALA A C 1
ATOM 612 O O . ALA A 1 83 ? -12.268 -6.734 -5.838 1.00 69.62 83 ALA A O 1
ATOM 613 N N . ASP A 1 84 ? -13.274 -5.625 -7.497 1.00 65.50 84 ASP A N 1
ATOM 614 C CA . ASP A 1 84 ? -13.528 -6.740 -8.405 1.00 65.50 84 ASP A CA 1
ATOM 615 C C . ASP A 1 84 ? -12.238 -7.327 -8.998 1.00 65.50 84 ASP A C 1
ATOM 617 O O . ASP A 1 84 ? -12.160 -8.537 -9.208 1.00 65.50 84 ASP A O 1
ATOM 621 N N . GLY A 1 85 ? -11.197 -6.507 -9.175 1.00 59.94 85 GLY A N 1
ATOM 622 C CA . GLY A 1 85 ? -9.858 -6.969 -9.553 1.00 59.94 85 GLY A CA 1
ATOM 623 C C . GLY A 1 85 ? -9.205 -7.862 -8.492 1.00 59.94 85 GLY A C 1
ATOM 624 O O . GLY A 1 85 ? -8.541 -8.825 -8.848 1.00 59.94 85 GLY A O 1
ATOM 625 N N . LEU A 1 86 ? -9.449 -7.608 -7.199 1.00 61.22 86 LEU A N 1
ATOM 626 C CA . LEU A 1 86 ? -8.943 -8.454 -6.104 1.00 61.22 86 LEU A CA 1
ATOM 627 C C . LEU A 1 86 ? -9.678 -9.795 -6.005 1.00 61.22 86 LEU A C 1
ATOM 629 O O . LEU A 1 86 ? -9.091 -10.792 -5.601 1.00 61.22 86 LEU A O 1
ATOM 633 N N . ARG A 1 87 ? -10.963 -9.824 -6.374 1.00 59.97 87 ARG A N 1
ATOM 634 C CA . ARG A 1 87 ? -11.772 -11.054 -6.403 1.00 59.97 87 ARG A CA 1
ATOM 635 C C . ARG A 1 87 ? -11.476 -11.926 -7.622 1.00 59.97 87 ARG A C 1
ATOM 637 O O . ARG A 1 87 ? -11.783 -13.115 -7.617 1.00 59.97 87 ARG A O 1
ATOM 644 N N . ARG A 1 88 ? -10.902 -11.338 -8.673 1.00 54.53 88 ARG A N 1
ATOM 645 C CA . ARG A 1 88 ? -10.427 -12.035 -9.869 1.00 54.53 88 ARG A CA 1
ATOM 646 C C . ARG A 1 88 ? -8.938 -12.317 -9.698 1.00 54.53 88 ARG A C 1
ATOM 648 O O . ARG A 1 88 ? -8.097 -11.612 -10.244 1.00 54.53 88 ARG A O 1
ATOM 655 N N . PHE A 1 89 ? -8.642 -13.375 -8.944 1.00 49.59 89 PHE A N 1
ATOM 656 C CA . PHE A 1 89 ? -7.293 -13.895 -8.665 1.00 49.59 89 PHE A CA 1
ATOM 657 C C . PHE A 1 89 ? -6.429 -14.155 -9.918 1.00 49.59 89 PHE A C 1
ATOM 659 O O . PHE A 1 89 ? -5.228 -14.377 -9.802 1.00 49.59 89 PHE A O 1
ATOM 666 N N . ASP A 1 90 ? -7.021 -14.089 -11.111 1.00 46.50 90 ASP A N 1
ATOM 667 C CA . ASP A 1 90 ? -6.363 -14.286 -12.401 1.00 46.50 90 ASP A CA 1
ATOM 668 C C . ASP A 1 90 ? -5.517 -13.078 -12.860 1.00 46.50 90 ASP A C 1
ATOM 670 O O . ASP A 1 90 ? -4.817 -13.173 -13.869 1.00 46.50 90 ASP A O 1
ATOM 674 N N . PHE A 1 91 ? -5.544 -11.943 -12.143 1.00 50.41 91 PHE A N 1
ATOM 675 C CA . PHE A 1 91 ? -4.722 -10.768 -12.458 1.00 50.41 91 PHE A CA 1
ATOM 676 C C . PHE A 1 91 ? -3.669 -10.458 -11.378 1.00 50.41 91 PHE A C 1
ATOM 678 O O . PHE A 1 91 ? -3.977 -10.093 -10.247 1.00 50.41 91 PHE A O 1
ATOM 685 N N . ILE A 1 92 ? -2.400 -10.524 -11.795 1.00 61.31 92 ILE A N 1
ATOM 686 C CA . ILE A 1 92 ? -1.143 -10.205 -11.082 1.00 61.31 92 ILE A CA 1
ATOM 687 C C . ILE A 1 92 ? -1.009 -8.673 -10.888 1.00 61.31 92 ILE A C 1
ATOM 689 O O . ILE A 1 92 ? -0.035 -8.051 -11.306 1.00 61.31 92 ILE A O 1
ATOM 693 N N . ALA A 1 93 ? -2.040 -8.009 -10.362 1.00 76.75 93 ALA A N 1
ATOM 694 C CA . ALA A 1 93 ? -2.123 -6.546 -10.269 1.00 76.75 93 ALA A CA 1
ATOM 695 C C . ALA A 1 93 ? -2.402 -6.096 -8.829 1.00 76.75 93 ALA A C 1
ATOM 697 O O . ALA A 1 93 ? -3.387 -5.413 -8.542 1.00 76.75 93 ALA A O 1
ATOM 698 N N . CYS A 1 94 ? -1.523 -6.500 -7.914 1.00 88.12 94 CYS A N 1
ATOM 699 C CA . CYS A 1 94 ? -1.593 -6.142 -6.503 1.00 88.12 94 CYS A CA 1
ATOM 700 C C . CYS A 1 94 ? -0.236 -5.733 -5.941 1.00 88.12 94 CYS A C 1
ATOM 702 O O . CYS A 1 94 ? 0.818 -5.995 -6.525 1.00 88.12 94 CYS A O 1
ATOM 704 N N . VAL A 1 95 ? -0.288 -5.125 -4.762 1.00 91.81 95 VAL A N 1
ATOM 705 C CA . VAL A 1 95 ? 0.853 -4.857 -3.891 1.00 91.81 95 VAL A CA 1
ATOM 706 C C . VAL A 1 95 ? 0.565 -5.512 -2.548 1.00 91.81 95 VAL A C 1
ATOM 708 O O . VAL A 1 95 ? -0.525 -5.344 -1.998 1.00 91.81 95 VAL A O 1
ATOM 711 N N . ASP A 1 96 ? 1.530 -6.258 -2.023 1.00 93.31 96 ASP A N 1
ATOM 712 C CA . ASP A 1 96 ? 1.448 -6.831 -0.681 1.00 93.31 96 ASP A CA 1
ATOM 713 C C . ASP A 1 96 ? 1.569 -5.727 0.376 1.00 93.31 96 ASP A C 1
ATOM 715 O O . ASP A 1 96 ? 2.302 -4.752 0.209 1.00 93.31 96 ASP A O 1
ATOM 719 N N . VAL A 1 97 ? 0.857 -5.870 1.484 1.00 93.06 97 VAL A N 1
ATOM 720 C CA . VAL A 1 97 ? 0.869 -4.911 2.586 1.00 93.06 97 VAL A CA 1
ATOM 721 C C . VAL A 1 97 ? 1.235 -5.662 3.859 1.00 93.06 97 VAL A C 1
ATOM 723 O O . VAL A 1 97 ? 0.400 -6.353 4.450 1.00 93.06 97 VAL A O 1
ATOM 726 N N . ASP A 1 98 ? 2.484 -5.522 4.312 1.00 91.81 98 ASP A N 1
ATOM 727 C CA . ASP A 1 98 ? 2.911 -6.074 5.598 1.00 91.81 98 ASP A CA 1
ATOM 728 C C . ASP A 1 98 ? 2.393 -5.192 6.734 1.00 91.81 98 ASP A C 1
ATOM 730 O O . ASP A 1 98 ? 2.817 -4.047 6.917 1.00 91.81 98 ASP A O 1
ATOM 734 N N . ARG A 1 99 ? 1.470 -5.740 7.528 1.00 88.12 99 ARG A N 1
ATOM 735 C CA . ARG A 1 99 ? 0.833 -5.013 8.629 1.00 88.12 99 ARG A CA 1
ATOM 736 C C . ARG A 1 99 ? 1.560 -5.143 9.959 1.00 88.12 99 ARG A C 1
ATOM 738 O O . ARG A 1 99 ? 1.060 -4.655 10.978 1.00 88.12 99 ARG A O 1
ATOM 745 N N . ARG A 1 100 ? 2.730 -5.786 10.001 1.00 86.62 100 ARG A N 1
ATOM 746 C CA . ARG A 1 100 ? 3.560 -5.806 11.214 1.00 86.62 100 ARG A CA 1
ATOM 747 C C . ARG A 1 100 ? 3.959 -4.376 11.586 1.00 86.62 100 ARG A C 1
ATOM 749 O O . ARG A 1 100 ? 4.718 -3.735 10.874 1.00 86.62 100 ARG A O 1
ATOM 756 N N . GLY A 1 101 ? 3.435 -3.891 12.711 1.00 79.75 101 GLY A N 1
ATOM 757 C CA . GLY A 1 101 ? 3.663 -2.516 13.168 1.00 79.75 101 GLY A CA 1
ATOM 758 C C . GLY A 1 101 ? 2.839 -1.456 12.431 1.00 79.75 101 GLY A C 1
ATOM 759 O O . GLY A 1 101 ? 3.161 -0.277 12.542 1.00 79.75 101 GLY A O 1
ATOM 760 N N . ALA A 1 102 ? 1.790 -1.850 11.696 1.00 86.25 102 ALA A N 1
ATOM 761 C CA . ALA A 1 102 ? 0.904 -0.909 11.019 1.00 86.25 102 ALA A CA 1
ATOM 762 C C . ALA A 1 102 ? 0.232 0.061 12.000 1.00 86.25 102 ALA A C 1
ATOM 764 O O . ALA A 1 102 ? -0.217 -0.330 13.081 1.00 86.25 102 ALA A O 1
ATOM 765 N N . THR A 1 103 ? 0.101 1.311 11.572 1.00 87.38 103 THR A N 1
ATOM 766 C CA . THR A 1 103 ? -0.605 2.379 12.288 1.00 87.38 103 THR A CA 1
ATOM 767 C C . THR A 1 103 ? -1.836 2.816 11.490 1.00 87.38 103 THR A C 1
ATOM 769 O O . THR A 1 103 ? -1.849 2.690 10.268 1.00 87.38 103 THR A O 1
ATOM 772 N N . TYR A 1 104 ? -2.882 3.300 12.166 1.00 85.00 104 TYR A N 1
ATOM 773 C CA . TYR A 1 104 ? -4.161 3.656 11.535 1.00 85.00 104 TYR A CA 1
ATOM 774 C C . TYR A 1 104 ? -4.533 5.105 11.854 1.00 85.00 104 TYR A C 1
ATOM 776 O O . TYR A 1 104 ? -4.267 5.584 12.960 1.00 85.00 104 TYR A O 1
ATOM 784 N N . GLU A 1 105 ? -5.110 5.807 10.878 1.00 80.69 105 GLU A N 1
ATOM 785 C CA . GLU A 1 105 ? -5.781 7.088 11.102 1.00 80.69 105 GLU A CA 1
ATOM 786 C C . GLU A 1 105 ? -7.085 6.843 11.856 1.00 80.69 105 GLU A C 1
ATOM 788 O O . GLU A 1 105 ? -7.973 6.168 11.341 1.00 80.69 105 GLU A O 1
ATOM 793 N N . ASP A 1 106 ? -7.155 7.392 13.068 1.00 65.19 106 ASP A N 1
ATOM 794 C CA . ASP A 1 106 ? -8.173 7.119 14.079 1.00 65.19 106 ASP A CA 1
ATOM 795 C C . ASP A 1 106 ? -8.172 5.651 14.537 1.00 65.19 106 ASP A C 1
ATOM 797 O O . ASP A 1 106 ? -7.945 4.712 13.780 1.00 65.19 106 ASP A O 1
ATOM 801 N N . SER A 1 107 ? -8.328 5.428 15.839 1.00 52.25 107 SER A N 1
ATOM 802 C CA . SER A 1 107 ? -8.133 4.127 16.484 1.00 52.25 107 SER A CA 1
ATOM 803 C C . SER A 1 107 ? -9.220 3.111 16.101 1.00 52.25 107 SER A C 1
ATOM 805 O O . SER A 1 107 ? -10.079 2.770 16.913 1.00 52.25 107 SER A O 1
ATOM 807 N N . ALA A 1 108 ? -9.186 2.600 14.874 1.00 52.47 108 ALA A N 1
ATOM 808 C CA . ALA A 1 108 ? -9.910 1.413 14.463 1.00 52.47 108 ALA A CA 1
ATOM 809 C C . ALA A 1 108 ? -9.062 0.200 14.861 1.00 52.47 108 ALA A C 1
ATOM 811 O O . ALA A 1 108 ? -8.202 -0.275 14.117 1.00 52.47 108 ALA A O 1
ATOM 812 N N . ALA A 1 109 ? -9.265 -0.274 16.089 1.00 55.47 109 ALA A N 1
ATOM 813 C CA . ALA A 1 109 ? -8.768 -1.575 16.499 1.00 55.47 109 ALA A CA 1
ATOM 814 C C . ALA A 1 109 ? -9.364 -2.642 15.567 1.00 55.47 109 ALA A C 1
ATOM 816 O O . ALA A 1 109 ? -10.549 -2.940 15.653 1.00 55.47 109 ALA A O 1
ATOM 817 N N . GLY A 1 110 ? -8.528 -3.196 14.684 1.00 67.44 110 GLY A N 1
ATOM 818 C CA . GLY A 1 110 ? -8.846 -4.349 13.844 1.00 67.44 110 GLY A CA 1
ATOM 819 C C . GLY A 1 110 ? -9.868 -4.060 12.743 1.00 67.44 110 GLY A C 1
ATOM 820 O O . GLY A 1 110 ? -11.069 -4.005 12.980 1.00 67.44 110 GLY A O 1
ATOM 821 N N . LEU A 1 111 ? -9.399 -3.962 11.498 1.00 79.62 111 LEU A N 1
ATOM 822 C CA . LEU A 1 111 ? -10.278 -4.158 10.347 1.00 79.62 111 LEU A CA 1
ATOM 823 C C . LEU A 1 111 ? -10.916 -5.553 10.463 1.00 79.62 111 LEU A C 1
ATOM 825 O O . LEU A 1 111 ? -10.214 -6.529 10.712 1.00 79.62 111 LEU A O 1
ATOM 829 N N . SER A 1 112 ? -12.235 -5.663 10.299 1.00 86.75 112 SER A N 1
ATOM 830 C CA . SER A 1 112 ? -12.871 -6.967 10.066 1.00 86.75 112 SER A CA 1
ATOM 831 C C . SER A 1 112 ? -12.433 -7.507 8.704 1.00 86.75 112 SER A C 1
ATOM 833 O O . SER A 1 112 ? -12.087 -6.713 7.832 1.00 86.75 112 SER A O 1
ATOM 835 N N . ALA A 1 113 ? -12.529 -8.814 8.462 1.00 87.75 113 ALA A N 1
ATOM 836 C CA . ALA A 1 113 ? -12.344 -9.322 7.105 1.00 87.75 113 ALA A CA 1
ATOM 837 C C . ALA A 1 113 ? -13.295 -8.616 6.108 1.00 87.75 113 ALA A C 1
ATOM 839 O O . ALA A 1 113 ? -14.459 -8.338 6.431 1.00 87.75 113 ALA A O 1
ATOM 840 N N . GLY A 1 114 ? -12.785 -8.279 4.924 1.00 87.94 114 GLY A N 1
ATOM 841 C CA . GLY A 1 114 ? -13.521 -7.583 3.872 1.00 87.94 114 GLY A CA 1
ATOM 842 C C . GLY A 1 114 ? -12.644 -6.705 2.979 1.00 87.94 114 GLY A C 1
ATOM 843 O O . GLY A 1 114 ? -11.421 -6.661 3.117 1.00 87.94 114 GLY A O 1
ATOM 844 N N . VAL A 1 115 ? -13.302 -5.987 2.067 1.00 89.06 115 VAL A N 1
ATOM 845 C CA . VAL A 1 115 ? -12.663 -5.040 1.146 1.00 89.06 115 VAL A CA 1
ATOM 846 C C . VAL A 1 115 ? -12.861 -3.611 1.642 1.00 89.06 115 VAL A C 1
ATOM 848 O O . VAL A 1 115 ? -13.949 -3.232 2.080 1.00 89.06 115 VAL A O 1
ATOM 851 N N . TYR A 1 116 ? -11.809 -2.804 1.562 1.00 89.62 116 TYR A N 1
ATOM 852 C CA . TYR A 1 116 ? -11.797 -1.418 2.014 1.00 89.62 116 TYR A CA 1
ATOM 853 C C . TYR A 1 116 ? -11.181 -0.518 0.953 1.00 89.62 116 TYR A C 1
ATOM 855 O O . TYR A 1 116 ? -10.119 -0.830 0.434 1.00 89.62 116 TYR A O 1
ATOM 863 N N . PHE A 1 117 ? -11.782 0.629 0.663 1.00 90.75 117 PHE A N 1
ATOM 864 C CA . PHE A 1 117 ? -11.058 1.701 -0.010 1.00 90.75 117 PHE A CA 1
ATOM 865 C C . PHE A 1 117 ? -10.219 2.445 1.032 1.00 90.75 117 PHE A C 1
ATOM 867 O O . PHE A 1 117 ? -10.750 2.866 2.062 1.00 90.75 117 PHE A O 1
ATOM 874 N N . VAL A 1 118 ? -8.912 2.558 0.798 1.00 90.75 118 VAL A N 1
ATOM 875 C CA . VAL A 1 118 ? -7.961 3.123 1.767 1.00 90.75 118 VAL A CA 1
ATOM 876 C C . VAL A 1 118 ? -6.902 3.978 1.081 1.00 90.75 118 VAL A C 1
ATOM 878 O O . VAL A 1 118 ? -6.630 3.835 -0.114 1.00 90.75 118 VAL A O 1
ATOM 881 N N . MET A 1 119 ? -6.238 4.812 1.876 1.00 90.88 119 MET A N 1
ATOM 882 C CA . MET A 1 119 ? -4.894 5.290 1.579 1.00 90.88 119 MET A CA 1
ATOM 883 C C . MET A 1 119 ? -3.875 4.453 2.360 1.00 90.88 119 MET A C 1
ATOM 885 O O . MET A 1 119 ? -3.992 4.313 3.576 1.00 90.88 119 MET A O 1
ATOM 889 N N . ILE A 1 120 ? -2.848 3.949 1.676 1.00 91.56 120 ILE A N 1
ATOM 890 C CA . ILE A 1 120 ? -1.670 3.334 2.299 1.00 91.56 120 ILE A CA 1
ATOM 891 C C . ILE A 1 120 ? -0.474 4.237 2.103 1.00 91.56 120 ILE A C 1
ATOM 893 O O . ILE A 1 120 ? -0.224 4.720 1.001 1.00 91.56 120 ILE A O 1
ATOM 897 N N . GLN A 1 121 ? 0.282 4.423 3.177 1.00 91.56 121 GLN A N 1
ATOM 898 C CA . GLN A 1 121 ? 1.542 5.142 3.171 1.00 91.56 121 GLN A CA 1
ATOM 899 C C . GLN A 1 121 ? 2.606 4.262 3.801 1.00 91.56 121 GLN A C 1
ATOM 901 O O . GLN A 1 121 ? 2.389 3.736 4.886 1.00 91.56 121 GLN A O 1
ATOM 906 N N . GLY A 1 122 ? 3.751 4.096 3.156 1.00 92.19 122 GLY A N 1
ATOM 907 C CA . GLY A 1 122 ? 4.814 3.258 3.704 1.00 92.19 122 GLY A CA 1
ATOM 908 C C . GLY A 1 122 ? 6.024 3.200 2.795 1.00 92.19 122 GLY A C 1
ATOM 909 O O . GLY A 1 122 ? 6.047 3.823 1.730 1.00 92.19 122 GLY A O 1
ATOM 910 N N . LYS A 1 123 ? 7.036 2.441 3.211 1.00 93.12 123 LYS A N 1
ATOM 911 C CA . LYS A 1 123 ? 8.168 2.130 2.336 1.00 93.12 123 LYS A CA 1
ATOM 912 C C . LYS A 1 123 ? 7.725 1.105 1.311 1.00 93.12 123 LYS A C 1
ATOM 914 O O . LYS A 1 123 ? 7.265 0.029 1.686 1.00 93.12 123 LYS A O 1
ATOM 919 N N . TYR A 1 124 ? 7.869 1.452 0.043 1.00 94.12 124 TYR A N 1
ATOM 920 C CA . TYR A 1 124 ? 7.639 0.541 -1.058 1.00 94.12 124 TYR A CA 1
ATOM 921 C C . TYR A 1 124 ? 8.927 -0.211 -1.389 1.00 94.12 124 TYR A C 1
ATOM 923 O O . TYR A 1 124 ? 10.014 0.372 -1.404 1.00 94.12 124 TYR A O 1
ATOM 931 N N . LYS A 1 125 ? 8.793 -1.505 -1.659 1.00 94.94 125 LYS A N 1
ATOM 932 C CA . LYS A 1 125 ? 9.855 -2.349 -2.190 1.00 94.94 125 LYS A CA 1
ATOM 933 C C . LYS A 1 125 ? 9.330 -3.085 -3.411 1.00 94.94 125 LYS A C 1
ATOM 935 O O . LYS A 1 125 ? 8.277 -3.722 -3.322 1.00 94.94 125 LYS A O 1
ATOM 940 N N . GLU A 1 126 ? 10.059 -3.020 -4.514 1.00 92.94 126 GLU A N 1
ATOM 941 C CA . GLU A 1 126 ? 9.710 -3.801 -5.696 1.00 92.94 126 GLU A CA 1
ATOM 942 C C . GLU A 1 126 ? 10.008 -5.296 -5.513 1.00 92.94 126 GLU A C 1
ATOM 944 O O . GLU A 1 126 ? 10.854 -5.705 -4.708 1.00 92.94 126 GLU A O 1
ATOM 949 N N . GLY A 1 127 ? 9.329 -6.118 -6.308 1.00 87.31 127 GLY A N 1
ATOM 950 C CA . GLY A 1 127 ? 9.635 -7.534 -6.452 1.00 87.31 127 GLY A CA 1
ATOM 951 C C . GLY A 1 127 ? 8.426 -8.419 -6.203 1.00 87.31 127 GLY A C 1
ATOM 952 O O . GLY A 1 127 ? 7.584 -8.135 -5.353 1.00 87.31 127 GLY A O 1
ATOM 953 N N . ALA A 1 128 ? 8.371 -9.526 -6.944 1.00 79.12 128 ALA A N 1
ATOM 954 C CA . ALA A 1 128 ? 7.273 -10.475 -6.873 1.00 79.12 128 ALA A CA 1
ATOM 955 C C . ALA A 1 128 ? 7.138 -11.068 -5.459 1.00 79.12 128 ALA A C 1
ATOM 957 O O . ALA A 1 128 ? 7.930 -11.921 -5.048 1.00 79.12 128 ALA A O 1
ATOM 958 N N . VAL A 1 129 ? 6.116 -10.648 -4.714 1.00 74.75 129 VAL A N 1
ATOM 959 C CA . VAL A 1 129 ? 5.815 -11.205 -3.390 1.00 74.75 129 VAL A CA 1
ATOM 960 C C . VAL A 1 129 ? 4.961 -12.446 -3.580 1.00 74.75 129 VAL A C 1
ATOM 962 O O . VAL A 1 129 ? 3.872 -12.374 -4.151 1.00 74.75 129 VAL A O 1
ATOM 965 N N . ASN A 1 130 ? 5.477 -13.596 -3.140 1.00 69.06 130 ASN A N 1
ATOM 966 C CA . ASN A 1 130 ? 4.844 -1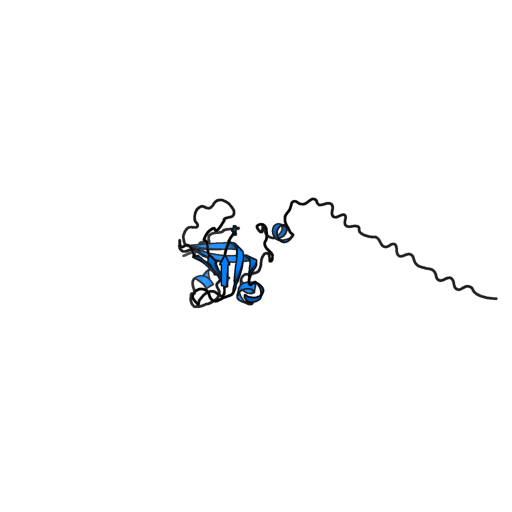4.910 -3.308 1.00 69.06 130 ASN A CA 1
ATOM 967 C C . ASN A 1 130 ? 4.437 -15.225 -4.767 1.00 69.06 130 ASN A C 1
ATOM 969 O O . ASN A 1 130 ? 3.528 -16.015 -4.994 1.00 69.06 130 ASN A O 1
ATOM 973 N N . GLY A 1 131 ? 5.093 -14.596 -5.753 1.00 70.06 131 GLY A N 1
ATOM 974 C CA . GLY A 1 131 ? 4.796 -14.770 -7.179 1.00 70.06 131 GLY A CA 1
ATOM 975 C C . GLY A 1 131 ? 3.520 -14.083 -7.690 1.00 70.06 131 GLY A C 1
ATOM 976 O O . GLY A 1 131 ? 3.179 -14.301 -8.847 1.00 70.06 131 GLY A O 1
ATOM 977 N N . ALA A 1 132 ? 2.830 -13.272 -6.874 1.00 79.06 132 ALA A N 1
ATOM 978 C CA . ALA A 1 132 ? 1.504 -12.728 -7.207 1.00 79.06 132 ALA A CA 1
ATOM 979 C C . ALA A 1 132 ? 1.422 -11.189 -7.233 1.00 79.06 132 ALA A C 1
ATOM 981 O O . ALA A 1 132 ? 0.802 -10.629 -8.134 1.00 79.06 132 ALA A O 1
ATOM 982 N N . CYS A 1 133 ? 2.041 -10.491 -6.275 1.00 87.94 133 CYS A N 1
ATOM 983 C CA . CYS A 1 133 ? 2.028 -9.022 -6.225 1.00 87.94 133 CYS A CA 1
ATOM 984 C C . CYS A 1 133 ? 3.352 -8.437 -6.720 1.00 87.94 133 CYS A C 1
ATOM 986 O O . CYS A 1 133 ? 4.405 -9.017 -6.473 1.00 87.94 133 CYS A O 1
ATOM 988 N N . VAL A 1 134 ? 3.314 -7.272 -7.371 1.00 90.44 134 VAL A N 1
ATOM 989 C CA . VAL A 1 134 ? 4.490 -6.648 -8.019 1.00 90.44 134 VAL A CA 1
ATOM 990 C C . VAL A 1 134 ? 5.490 -6.021 -7.034 1.00 90.44 134 VAL A C 1
ATOM 992 O O . VAL A 1 134 ? 6.598 -5.649 -7.419 1.00 90.44 134 VAL A O 1
ATOM 995 N N . GLY A 1 135 ? 5.098 -5.899 -5.767 1.00 93.00 135 GLY A N 1
ATOM 996 C CA . GLY A 1 135 ? 5.906 -5.329 -4.697 1.00 93.00 135 GLY A CA 1
ATOM 997 C C . GLY A 1 135 ? 5.223 -5.440 -3.339 1.00 93.00 135 GLY A C 1
ATOM 998 O O . GLY A 1 135 ? 4.158 -6.054 -3.210 1.00 93.00 135 GLY A O 1
ATOM 999 N N . SER A 1 136 ? 5.829 -4.814 -2.330 1.00 94.38 136 SER A N 1
ATOM 1000 C CA . SER A 1 136 ? 5.311 -4.762 -0.960 1.00 94.38 136 SER A CA 1
ATOM 1001 C C . SER A 1 136 ? 5.445 -3.387 -0.323 1.00 94.38 136 SER A C 1
ATOM 1003 O O . SER A 1 136 ? 6.454 -2.707 -0.514 1.00 94.38 136 SER A O 1
ATOM 1005 N N . PHE A 1 137 ? 4.489 -3.050 0.535 1.00 94.88 137 PHE A N 1
ATOM 1006 C CA . PHE A 1 137 ? 4.601 -1.982 1.517 1.00 94.88 137 PHE A CA 1
ATOM 1007 C C . PHE A 1 137 ? 5.016 -2.510 2.897 1.00 94.88 137 PHE A C 1
ATOM 1009 O O . PHE A 1 137 ? 4.506 -3.532 3.359 1.00 94.88 137 PHE A O 1
ATOM 1016 N N . SER A 1 138 ? 5.886 -1.765 3.583 1.00 92.81 138 SER A N 1
ATOM 1017 C CA . SER A 1 138 ? 6.236 -1.958 4.997 1.00 92.81 138 SER A CA 1
ATOM 1018 C C . SER A 1 138 ? 6.181 -0.643 5.783 1.00 92.81 138 SER A C 1
ATOM 1020 O O . SER A 1 138 ? 6.147 0.440 5.192 1.00 92.81 138 SER A O 1
ATOM 1022 N N . ASP A 1 139 ? 6.222 -0.733 7.118 1.00 89.12 139 ASP A N 1
ATOM 1023 C CA . ASP A 1 139 ? 6.123 0.416 8.036 1.00 89.12 139 ASP A CA 1
ATOM 1024 C C . ASP A 1 139 ? 4.861 1.261 7.764 1.00 89.12 139 ASP A C 1
ATOM 1026 O O . ASP A 1 139 ? 4.922 2.488 7.664 1.00 89.12 139 ASP A O 1
ATOM 1030 N N . VAL A 1 140 ? 3.721 0.592 7.550 1.00 90.69 140 VAL A N 1
ATOM 1031 C CA . VAL A 1 140 ? 2.555 1.234 6.936 1.00 90.69 140 VAL A CA 1
ATOM 1032 C C . VAL A 1 140 ? 1.735 2.090 7.900 1.00 90.69 140 VAL A C 1
ATOM 1034 O O . VAL A 1 140 ? 1.447 1.704 9.035 1.00 90.69 140 VAL A O 1
ATOM 1037 N N . TYR A 1 141 ? 1.287 3.234 7.397 1.00 89.62 141 TYR A N 1
ATOM 1038 C CA . TYR A 1 141 ? 0.197 4.028 7.945 1.00 89.62 141 TYR A CA 1
ATOM 1039 C C . TYR A 1 141 ? -1.003 3.933 7.002 1.00 89.62 141 TYR A C 1
ATOM 1041 O O . TYR A 1 141 ? -0.903 4.271 5.819 1.00 89.62 141 TYR A O 1
ATOM 1049 N N . ILE A 1 142 ? -2.124 3.441 7.524 1.00 89.56 142 ILE A N 1
ATOM 1050 C CA . ILE A 1 142 ? -3.362 3.229 6.773 1.00 89.56 142 ILE A CA 1
ATOM 1051 C C . ILE A 1 142 ? -4.369 4.288 7.205 1.00 89.56 142 ILE A C 1
ATOM 1053 O O . ILE A 1 142 ? -4.684 4.421 8.387 1.00 89.56 142 ILE A O 1
ATOM 1057 N N . SER A 1 143 ? -4.878 5.053 6.251 1.00 87.62 143 SER A N 1
ATOM 1058 C CA . SER A 1 143 ? -5.752 6.192 6.512 1.00 87.62 143 SER A CA 1
ATOM 1059 C C . SER A 1 143 ? -6.920 6.238 5.531 1.00 87.62 143 SER A C 1
ATOM 1061 O O . SER A 1 143 ? -6.968 5.447 4.584 1.00 87.62 143 SER A O 1
ATOM 1063 N N . ARG A 1 144 ? -7.890 7.139 5.759 1.00 85.94 144 ARG A N 1
ATOM 1064 C CA . ARG A 1 144 ? -9.068 7.304 4.874 1.00 85.94 144 ARG A CA 1
ATOM 1065 C C . ARG A 1 144 ? -9.804 5.982 4.593 1.00 85.94 144 ARG A C 1
ATOM 1067 O O . ARG A 1 144 ? -10.094 5.655 3.447 1.00 85.94 144 ARG A O 1
ATOM 1074 N N . ILE A 1 145 ? -10.061 5.212 5.646 1.00 88.88 145 ILE A N 1
ATOM 1075 C CA . ILE A 1 145 ? -10.581 3.847 5.550 1.00 88.88 145 ILE A CA 1
ATOM 1076 C C . ILE A 1 145 ? -12.097 3.870 5.338 1.00 88.88 145 ILE A C 1
ATOM 1078 O O . ILE A 1 145 ? -12.835 4.398 6.168 1.00 88.88 145 ILE A O 1
ATOM 1082 N N . SER A 1 146 ? -12.572 3.250 4.259 1.00 89.62 146 SER A N 1
ATOM 1083 C CA . SER A 1 146 ? -13.998 3.068 3.974 1.00 89.62 146 SER A CA 1
ATOM 1084 C C . SER A 1 146 ? -14.282 1.617 3.593 1.00 89.62 146 SER A C 1
ATOM 1086 O O . SER A 1 146 ? -13.688 1.102 2.649 1.00 89.62 146 SER A O 1
ATOM 1088 N N . LYS A 1 147 ? -15.161 0.931 4.334 1.00 88.88 147 LYS A N 1
ATOM 1089 C CA . LYS A 1 147 ? -15.542 -0.454 4.017 1.00 88.88 147 LYS A CA 1
ATOM 1090 C C . LYS A 1 147 ? -16.395 -0.472 2.750 1.00 88.88 147 LYS A C 1
ATOM 1092 O O . LYS A 1 147 ? -17.396 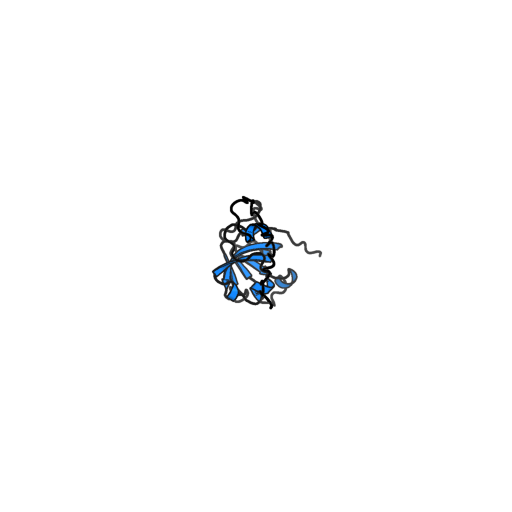0.236 2.674 1.00 88.88 147 LYS A O 1
ATOM 1097 N N . VAL A 1 148 ? -16.017 -1.303 1.785 1.00 87.31 148 VAL A N 1
ATOM 1098 C CA . VAL A 1 148 ? -16.823 -1.561 0.591 1.00 87.31 148 VAL A CA 1
ATOM 1099 C C . VAL A 1 148 ? -17.900 -2.570 0.971 1.00 87.31 148 VAL A C 1
ATOM 1101 O O . VAL A 1 148 ? -17.595 -3.675 1.420 1.00 87.31 148 VAL A O 1
ATOM 1104 N N . LEU A 1 149 ? -19.161 -2.165 0.841 1.00 83.31 149 LEU A N 1
ATOM 1105 C CA . LEU A 1 149 ? -20.304 -3.058 0.995 1.00 83.31 149 LEU A CA 1
ATOM 1106 C C . LEU A 1 149 ? -20.576 -3.696 -0.364 1.00 83.31 149 LEU A C 1
ATOM 1108 O O . LEU A 1 149 ? -20.794 -2.989 -1.347 1.00 83.31 149 LEU A O 1
ATOM 1112 N N . GLU A 1 150 ? -20.523 -5.019 -0.423 1.00 65.50 150 GLU A N 1
ATOM 1113 C CA . GLU A 1 150 ? -21.013 -5.743 -1.589 1.00 65.50 150 GLU A CA 1
ATOM 1114 C C . GLU A 1 150 ? -22.540 -5.737 -1.512 1.00 65.50 150 GLU A C 1
ATOM 1116 O O . GLU A 1 150 ? -23.110 -6.105 -0.486 1.00 65.50 150 GLU A O 1
ATOM 1121 N N . ASN A 1 151 ? -23.197 -5.242 -2.560 1.00 61.81 151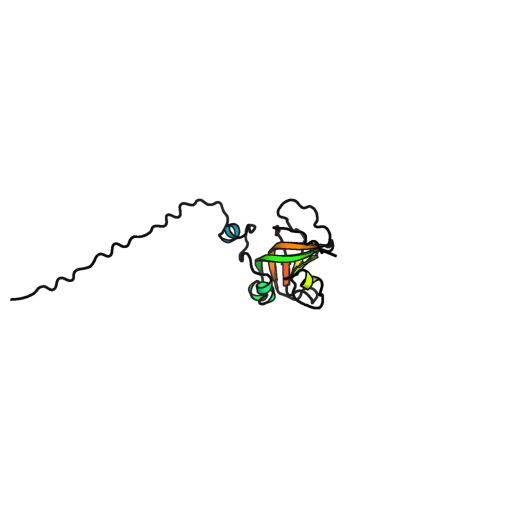 ASN A N 1
ATOM 1122 C CA . ASN A 1 151 ? -24.622 -5.488 -2.729 1.00 61.81 151 ASN A CA 1
ATOM 1123 C C . ASN A 1 151 ? -24.744 -6.896 -3.317 1.00 61.81 151 ASN A C 1
ATOM 1125 O O . ASN A 1 151 ? -24.180 -7.137 -4.387 1.00 61.81 151 ASN A O 1
ATOM 1129 N N . ASP A 1 152 ? -25.414 -7.787 -2.584 1.00 50.19 152 ASP A N 1
ATOM 1130 C CA . ASP A 1 152 ? -25.730 -9.160 -3.005 1.00 50.19 152 ASP A CA 1
ATOM 1131 C C . ASP A 1 152 ? -26.483 -9.209 -4.347 1.00 50.19 152 ASP A C 1
ATOM 1133 O O . ASP A 1 152 ? -27.384 -8.359 -4.565 1.00 50.19 152 ASP A O 1
#

pLDDT: mean 73.4, std 19.6, range [34.25, 94.94]